Protein AF-A0A8F0MQ43-F1 (afdb_monomer_lite)

Foldseek 3Di:
DDFLDFDWDALDPVSPDTDRQLNSGKDAWFDKDKDWDAFCWDQDPVGTADRDTDIDIDRDPVPGTPHTDRHPDWDKDFSADDDPVDTHIDTDDDDPDDDDDDDDDPDDDDDDPDDDDDDDDPPDDDDDDDDDDGHDPDDPDQDQDPVGTDDDD

Organism: Vibrio vulnificus (NCBI:txid672)

Sequence (153 aa):
TSSKIKCVLHTSGDFNATRDWCNAGASIDVRVNVAQMRSVQSATSDGFTPDAKIVRFTVDADKPGTGIHLVNELQQDHSWFQSWANRRTYIGPFASSYDLWVKPVSGYTPKKARDLPQNENKNYQHRDTYGYSIGINGKVGAEVNKDGPKVGG

Structure (mmCIF, N/CA/C/O backbone):
data_AF-A0A8F0MQ43-F1
#
_entry.id   AF-A0A8F0MQ43-F1
#
loop_
_atom_site.group_PDB
_atom_site.id
_atom_site.type_symbol
_atom_site.label_atom_id
_atom_site.label_alt_id
_atom_site.label_comp_id
_atom_site.label_asym_id
_atom_site.label_entity_id
_atom_site.label_seq_id
_atom_site.pdbx_PDB_ins_code
_atom_site.Cartn_x
_atom_site.Cartn_y
_atom_site.Cartn_z
_atom_site.occupancy
_atom_site.B_iso_or_equiv
_atom_site.auth_seq_id
_atom_site.auth_comp_id
_atom_site.auth_asym_id
_atom_site.auth_atom_id
_atom_site.pdbx_PDB_model_num
ATOM 1 N N . THR A 1 1 ? 2.798 -12.595 1.642 1.00 81.25 1 THR A N 1
ATOM 2 C CA . THR A 1 1 ? 3.857 -12.249 0.677 1.00 81.25 1 THR A CA 1
ATOM 3 C C . THR A 1 1 ? 3.525 -12.844 -0.673 1.00 81.25 1 THR A C 1
ATOM 5 O O . THR A 1 1 ? 3.149 -14.010 -0.721 1.00 81.25 1 THR A O 1
ATOM 8 N N . SER A 1 2 ? 3.636 -12.062 -1.744 1.00 88.44 2 SER A N 1
ATOM 9 C CA . SER A 1 2 ? 3.552 -12.538 -3.129 1.00 88.44 2 SER A CA 1
ATOM 10 C C . SER A 1 2 ? 4.885 -12.273 -3.820 1.00 88.44 2 SER A C 1
ATOM 12 O O . SER A 1 2 ? 5.461 -11.198 -3.656 1.00 88.44 2 SER A O 1
ATOM 14 N N . SER A 1 3 ? 5.391 -13.240 -4.576 1.00 91.94 3 SER A N 1
ATOM 15 C CA . SER A 1 3 ? 6.673 -13.156 -5.279 1.00 91.94 3 SER A CA 1
ATOM 16 C C . SER A 1 3 ? 6.537 -13.684 -6.703 1.00 91.94 3 SER A C 1
ATOM 18 O O . SER A 1 3 ? 5.505 -14.252 -7.064 1.00 91.94 3 SER A O 1
ATOM 20 N N . LYS A 1 4 ? 7.574 -13.477 -7.520 1.00 92.38 4 LYS A N 1
ATOM 21 C CA . LYS A 1 4 ? 7.575 -13.832 -8.948 1.00 92.38 4 LYS A CA 1
ATOM 22 C C . LYS A 1 4 ? 6.488 -13.115 -9.750 1.00 92.38 4 LYS A C 1
ATOM 24 O O . LYS A 1 4 ? 5.963 -13.651 -10.727 1.00 92.38 4 LYS A O 1
ATOM 29 N N . ILE A 1 5 ? 6.149 -11.901 -9.322 1.00 92.94 5 ILE A N 1
ATOM 30 C CA . ILE A 1 5 ? 5.200 -11.044 -10.026 1.00 92.94 5 ILE A CA 1
ATOM 31 C C . ILE A 1 5 ? 5.855 -10.603 -11.338 1.00 92.94 5 ILE A C 1
ATOM 33 O O . ILE A 1 5 ? 7.042 -10.275 -11.380 1.00 92.94 5 ILE A O 1
ATOM 37 N N . LYS A 1 6 ? 5.071 -10.627 -12.416 1.00 93.75 6 LYS A N 1
ATOM 38 C CA . LYS A 1 6 ? 5.499 -10.218 -13.753 1.00 93.75 6 LYS A CA 1
ATOM 39 C C . LYS A 1 6 ? 4.972 -8.823 -14.065 1.00 93.75 6 LYS A C 1
ATOM 41 O O . LYS A 1 6 ? 3.821 -8.519 -13.759 1.00 93.75 6 LYS A O 1
ATOM 46 N N . CYS A 1 7 ? 5.781 -8.017 -14.735 1.00 90.69 7 CYS A N 1
ATOM 47 C CA . CYS A 1 7 ? 5.431 -6.682 -15.209 1.00 90.69 7 CYS A CA 1
ATOM 48 C C . CYS A 1 7 ? 5.293 -6.721 -16.729 1.00 90.69 7 CYS A C 1
ATOM 50 O O . CYS A 1 7 ? 6.180 -6.281 -17.461 1.00 90.69 7 CYS A O 1
ATOM 52 N N . VAL A 1 8 ? 4.207 -7.331 -17.205 1.00 92.50 8 VAL A N 1
ATOM 53 C CA . VAL A 1 8 ? 3.974 -7.517 -18.641 1.00 92.50 8 VAL A CA 1
ATOM 54 C C . VAL A 1 8 ? 3.531 -6.193 -19.251 1.00 92.50 8 VAL A C 1
ATOM 56 O O . VAL A 1 8 ? 2.401 -5.759 -19.050 1.00 92.50 8 VAL A O 1
ATOM 59 N N . LEU A 1 9 ? 4.437 -5.553 -19.986 1.00 89.25 9 LEU A N 1
ATOM 60 C CA . LEU A 1 9 ? 4.190 -4.298 -20.695 1.00 89.25 9 LEU A CA 1
ATOM 61 C C . LEU A 1 9 ? 4.748 -4.393 -22.115 1.00 89.25 9 LEU A C 1
ATOM 63 O O . LEU A 1 9 ? 5.588 -5.246 -22.426 1.00 89.25 9 LEU A O 1
ATOM 67 N N . HIS A 1 10 ? 4.297 -3.497 -22.985 1.00 90.19 10 HIS A N 1
ATOM 68 C CA . HIS A 1 10 ? 4.781 -3.437 -24.358 1.00 90.19 10 HIS A CA 1
ATOM 69 C C . HIS A 1 10 ? 6.259 -3.038 -24.429 1.00 90.19 10 HIS A C 1
ATOM 71 O O . HIS A 1 10 ? 6.769 -2.296 -23.593 1.00 90.19 10 HIS A O 1
ATOM 77 N N . THR A 1 11 ? 6.952 -3.579 -25.428 1.00 86.62 11 THR A N 1
ATOM 78 C CA . THR A 1 11 ? 8.391 -3.382 -25.670 1.00 86.62 11 THR A CA 1
ATOM 79 C C . THR A 1 11 ? 8.705 -2.059 -26.369 1.00 86.62 11 THR A C 1
ATOM 81 O O . THR A 1 11 ? 9.811 -1.537 -26.248 1.00 86.62 11 THR A O 1
ATOM 84 N N . SER A 1 12 ? 7.725 -1.498 -27.080 1.00 84.56 12 SER A N 1
ATOM 85 C CA . SER A 1 12 ? 7.817 -0.217 -27.774 1.00 84.56 12 SER A CA 1
ATOM 86 C C . SER A 1 12 ? 6.456 0.484 -27.810 1.00 84.56 12 SER A C 1
ATOM 88 O O . SER A 1 12 ? 5.420 -0.126 -27.537 1.00 84.56 12 SER A O 1
ATOM 90 N N . GLY A 1 13 ? 6.459 1.763 -28.200 1.00 80.25 13 GLY A N 1
ATOM 91 C CA . GLY A 1 13 ? 5.234 2.535 -28.444 1.00 80.25 13 GLY A CA 1
ATOM 92 C C . GLY A 1 13 ? 4.434 2.087 -29.673 1.00 80.25 13 GLY A C 1
ATOM 93 O O . GLY A 1 13 ? 3.332 2.578 -29.874 1.00 80.25 13 GLY A O 1
ATOM 94 N N . ASP A 1 14 ? 4.957 1.157 -30.477 1.00 84.50 14 ASP A N 1
ATOM 95 C CA . ASP A 1 14 ? 4.217 0.544 -31.588 1.00 84.50 14 ASP A CA 1
ATOM 96 C C . ASP A 1 14 ? 3.384 -0.662 -31.119 1.00 84.50 14 ASP A C 1
ATOM 98 O O . ASP A 1 14 ? 2.662 -1.262 -31.903 1.00 84.50 14 ASP A O 1
ATOM 102 N N . PHE A 1 15 ? 3.496 -1.039 -29.838 1.00 85.00 15 PHE A N 1
ATOM 103 C CA . PHE A 1 15 ? 2.707 -2.084 -29.177 1.00 85.00 15 PHE A CA 1
ATOM 104 C C . PHE A 1 15 ? 2.814 -3.503 -29.782 1.00 85.00 15 PHE A C 1
ATOM 106 O O . PHE A 1 15 ? 2.113 -4.407 -29.333 1.00 85.00 15 PHE A O 1
ATOM 113 N N . ASN A 1 16 ? 3.751 -3.745 -30.704 1.00 87.31 16 ASN A N 1
ATOM 114 C CA . ASN A 1 16 ? 3.885 -4.999 -31.466 1.00 87.31 16 ASN A CA 1
ATOM 115 C C . ASN A 1 16 ? 4.268 -6.242 -30.642 1.00 87.31 16 ASN A C 1
ATOM 117 O O . ASN A 1 16 ? 4.009 -7.366 -31.065 1.00 87.31 16 ASN A O 1
ATOM 121 N N . ALA A 1 17 ? 4.914 -6.065 -29.489 1.00 89.75 17 ALA A N 1
ATOM 122 C CA . ALA A 1 17 ? 5.322 -7.166 -28.620 1.00 89.75 17 ALA A CA 1
ATOM 123 C C . ALA A 1 17 ? 5.315 -6.740 -27.152 1.00 89.75 17 ALA A C 1
ATOM 125 O O . ALA A 1 17 ? 5.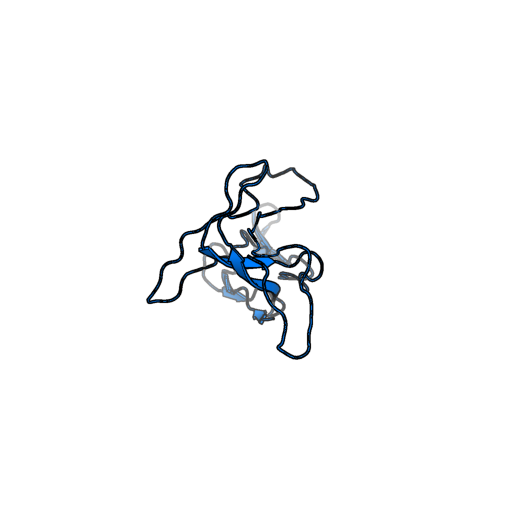553 -5.571 -26.838 1.00 89.75 17 ALA A O 1
ATOM 126 N N . THR A 1 18 ? 5.104 -7.698 -26.253 1.00 92.25 18 THR A N 1
ATOM 127 C CA . THR A 1 18 ? 5.170 -7.514 -24.796 1.00 92.25 18 THR A CA 1
ATOM 128 C C . THR A 1 18 ? 6.325 -8.304 -24.202 1.00 92.25 18 THR A C 1
ATOM 130 O O . THR A 1 18 ? 6.628 -9.398 -24.678 1.00 92.25 18 THR A O 1
ATOM 133 N N . ARG A 1 19 ? 6.914 -7.806 -23.114 1.00 91.12 19 ARG A N 1
ATOM 134 C CA . ARG A 1 19 ? 7.837 -8.586 -22.281 1.00 91.12 19 ARG A CA 1
ATOM 135 C C . ARG A 1 19 ? 7.522 -8.402 -20.808 1.00 91.12 19 ARG A C 1
ATOM 137 O O . ARG A 1 19 ? 6.881 -7.427 -20.424 1.00 91.12 19 ARG A O 1
ATOM 144 N N . ASP A 1 20 ? 7.996 -9.332 -19.989 1.00 93.00 20 ASP A N 1
ATOM 145 C CA . ASP A 1 20 ? 8.044 -9.131 -18.546 1.00 93.00 20 ASP A CA 1
ATOM 146 C C . ASP A 1 20 ? 9.243 -8.250 -18.196 1.00 93.00 20 ASP A C 1
ATOM 148 O O . ASP A 1 20 ? 10.387 -8.694 -18.213 1.00 93.00 20 ASP A O 1
ATOM 152 N N . TRP A 1 21 ? 8.976 -6.991 -17.879 1.00 91.56 21 TRP A N 1
ATOM 153 C CA . TRP A 1 21 ? 10.009 -6.021 -17.538 1.00 91.56 21 TRP A CA 1
ATOM 154 C C . TRP A 1 21 ? 10.631 -6.253 -16.164 1.00 91.56 21 TRP A C 1
ATOM 156 O O . TRP A 1 21 ? 11.734 -5.776 -15.908 1.00 91.56 21 TRP A O 1
ATOM 166 N N . CYS A 1 22 ? 9.956 -7.003 -15.293 1.00 92.44 22 CYS A N 1
ATOM 167 C CA . CYS A 1 22 ? 10.450 -7.319 -13.960 1.00 92.44 22 CYS A CA 1
ATOM 168 C C . CYS A 1 22 ? 11.227 -8.639 -13.916 1.00 92.44 22 CYS A C 1
ATOM 170 O O . CYS A 1 22 ? 11.765 -8.965 -12.864 1.00 92.44 22 CYS A O 1
ATOM 172 N N . ASN A 1 23 ? 11.309 -9.398 -15.019 1.00 91.44 23 ASN A N 1
ATOM 173 C CA . ASN A 1 23 ? 11.984 -10.704 -15.089 1.00 91.44 23 ASN A CA 1
ATOM 174 C C . ASN A 1 23 ? 11.555 -11.674 -13.968 1.00 91.44 23 ASN A C 1
ATOM 176 O O . ASN A 1 23 ? 12.385 -12.369 -13.384 1.00 91.44 23 ASN A O 1
ATOM 180 N N . ALA A 1 24 ? 10.266 -11.682 -13.615 1.00 88.25 24 ALA A N 1
ATOM 181 C CA . ALA A 1 24 ? 9.720 -12.381 -12.450 1.00 88.25 24 ALA A CA 1
ATOM 182 C C . ALA A 1 24 ? 10.459 -12.079 -11.123 1.00 88.25 24 ALA A C 1
ATOM 184 O O . ALA A 1 24 ? 10.487 -12.908 -10.213 1.00 88.25 24 ALA A O 1
ATOM 185 N N . GLY A 1 25 ? 11.066 -10.900 -11.007 1.00 89.31 25 GLY A N 1
ATOM 186 C CA . GLY A 1 25 ? 11.775 -10.410 -9.824 1.00 89.31 25 GLY A CA 1
ATOM 187 C C . GLY A 1 25 ? 10.930 -9.511 -8.922 1.00 89.31 25 GLY A C 1
ATOM 188 O O . GLY A 1 25 ? 11.371 -9.160 -7.827 1.00 89.31 25 GLY A O 1
ATOM 189 N N . ALA A 1 26 ? 9.711 -9.154 -9.342 1.00 92.94 26 ALA A N 1
ATOM 190 C CA . ALA A 1 26 ? 8.852 -8.306 -8.533 1.00 92.94 26 ALA A CA 1
ATOM 191 C C . ALA A 1 26 ? 8.219 -9.084 -7.367 1.00 92.94 26 ALA A C 1
ATOM 193 O O . ALA A 1 26 ? 7.839 -10.260 -7.481 1.00 92.94 26 ALA A O 1
ATOM 194 N N . SER A 1 27 ? 8.083 -8.402 -6.233 1.00 94.06 27 SER A N 1
ATOM 195 C CA . SER A 1 27 ? 7.519 -8.949 -5.003 1.00 94.06 27 SER A CA 1
ATOM 196 C C . SER A 1 27 ? 6.761 -7.898 -4.206 1.00 94.06 27 SER A C 1
ATOM 198 O O . SER A 1 27 ? 7.126 -6.723 -4.193 1.00 94.06 27 SER A O 1
ATOM 200 N N . ILE A 1 28 ? 5.734 -8.351 -3.493 1.00 92.38 28 ILE A N 1
ATOM 201 C CA . ILE A 1 28 ? 4.944 -7.544 -2.567 1.00 92.38 28 ILE A CA 1
ATOM 202 C C . ILE A 1 28 ? 4.913 -8.262 -1.219 1.00 92.38 28 ILE A C 1
ATOM 204 O O . ILE A 1 28 ? 4.358 -9.361 -1.088 1.00 92.38 28 ILE A O 1
ATOM 208 N N . ASP A 1 29 ? 5.476 -7.616 -0.205 1.00 91.06 29 ASP A N 1
ATOM 209 C CA . ASP A 1 29 ? 5.359 -8.010 1.191 1.00 91.06 29 ASP A CA 1
ATOM 210 C C . ASP A 1 29 ? 4.925 -6.818 2.042 1.00 91.06 29 ASP A C 1
ATOM 212 O O . ASP A 1 29 ? 5.730 -5.969 2.418 1.00 91.06 29 ASP A O 1
ATOM 216 N N . VAL A 1 30 ? 3.630 -6.761 2.338 1.00 89.06 30 VAL A N 1
ATOM 217 C CA . VAL A 1 30 ? 3.039 -5.733 3.194 1.00 89.06 30 VAL A CA 1
ATOM 218 C C . VAL A 1 30 ? 2.361 -6.428 4.358 1.00 89.06 30 VAL A C 1
ATOM 220 O O . VAL A 1 30 ? 1.551 -7.341 4.161 1.00 89.06 30 VAL A O 1
ATOM 223 N N . ARG A 1 31 ? 2.685 -5.997 5.575 1.00 89.25 31 ARG A N 1
ATOM 224 C CA . ARG A 1 31 ? 2.069 -6.513 6.796 1.00 89.25 31 ARG A CA 1
ATOM 225 C C . ARG A 1 31 ? 1.009 -5.547 7.298 1.00 89.25 31 ARG A C 1
ATOM 227 O O . ARG A 1 31 ? 1.282 -4.383 7.580 1.00 89.25 31 ARG A O 1
ATOM 234 N N . VAL A 1 32 ? -0.210 -6.062 7.421 1.00 89.12 32 VAL A N 1
ATOM 235 C CA . VAL A 1 32 ? -1.357 -5.323 7.947 1.00 89.12 32 VAL A CA 1
ATOM 236 C C . VAL A 1 32 ? -1.734 -5.916 9.294 1.00 89.12 32 VAL A C 1
ATOM 238 O O . VAL A 1 32 ? -2.029 -7.106 9.398 1.00 89.12 32 VAL A O 1
ATOM 241 N N . ASN A 1 33 ? -1.738 -5.079 10.324 1.00 90.25 33 ASN A N 1
ATOM 242 C CA . ASN A 1 33 ? -2.302 -5.412 11.620 1.00 90.25 33 ASN A CA 1
ATOM 243 C C . ASN A 1 33 ? -3.811 -5.127 11.600 1.00 90.25 33 ASN A C 1
ATOM 245 O O . ASN A 1 33 ? -4.254 -4.085 11.105 1.00 90.25 33 ASN A O 1
ATOM 249 N N . VAL A 1 34 ? -4.586 -6.077 12.124 1.00 90.94 34 VAL A N 1
ATOM 250 C CA . VAL A 1 34 ? -6.038 -5.985 12.263 1.00 90.94 34 VAL A CA 1
ATOM 251 C C . VAL A 1 34 ? -6.390 -6.049 13.743 1.00 90.94 34 VAL A C 1
ATOM 253 O O . VAL A 1 34 ? -6.206 -7.083 14.384 1.00 90.94 34 VAL A O 1
ATOM 256 N N . ALA A 1 35 ? -6.956 -4.966 14.270 1.00 91.25 35 ALA A N 1
ATOM 257 C CA . ALA A 1 35 ? -7.450 -4.901 15.640 1.00 91.25 35 ALA A CA 1
ATOM 258 C C . ALA A 1 35 ? -8.978 -4.782 15.655 1.00 91.25 35 ALA A C 1
ATOM 260 O O . ALA A 1 35 ? -9.547 -3.892 15.021 1.00 91.25 35 ALA A O 1
ATOM 261 N N . GLN A 1 36 ? -9.643 -5.665 16.401 1.00 91.88 36 GLN A N 1
ATOM 262 C CA . GLN A 1 36 ? -11.088 -5.622 16.642 1.00 91.88 36 GLN A CA 1
ATOM 263 C C . GLN A 1 36 ? -11.344 -5.150 18.069 1.00 91.88 36 GLN A C 1
ATOM 265 O O . GLN A 1 36 ? -10.771 -5.686 19.015 1.00 91.88 36 GLN A O 1
ATOM 270 N N . MET A 1 37 ? -12.172 -4.121 18.227 1.00 90.50 37 MET A N 1
ATOM 271 C CA . MET A 1 37 ? -12.342 -3.405 19.490 1.00 90.50 37 MET A CA 1
ATOM 272 C C . MET A 1 37 ? -13.812 -3.039 19.711 1.00 90.50 37 MET A C 1
ATOM 274 O O . MET A 1 37 ? -14.577 -2.845 18.764 1.00 90.50 37 MET A O 1
ATOM 278 N N . ARG A 1 38 ? -14.214 -2.904 20.975 1.00 90.69 38 ARG A N 1
ATOM 279 C CA . ARG A 1 38 ? -15.504 -2.331 21.374 1.00 90.69 38 ARG A CA 1
ATOM 280 C C . ARG A 1 38 ? -15.228 -1.004 22.070 1.00 90.69 38 ARG A C 1
ATOM 282 O O . ARG A 1 38 ? -14.537 -0.993 23.079 1.00 90.69 38 ARG A O 1
ATOM 289 N N . SER A 1 39 ? -15.767 0.083 21.531 1.00 89.25 39 SER A N 1
ATOM 290 C CA . SER A 1 39 ? -15.779 1.393 22.183 1.00 89.25 39 SER A CA 1
ATOM 291 C C . SER A 1 39 ? -17.116 1.572 22.880 1.00 89.25 39 SER A C 1
ATOM 293 O O . SER A 1 39 ? -18.136 1.356 22.234 1.00 89.25 39 SER A O 1
ATOM 295 N N . VAL A 1 40 ? -17.126 1.934 24.158 1.00 90.25 40 VAL A N 1
ATOM 296 C CA . VAL A 1 40 ? -18.336 2.384 24.867 1.00 90.25 40 VAL A CA 1
ATOM 297 C C . VAL A 1 40 ? -18.386 3.905 24.892 1.00 90.25 40 VAL A C 1
ATOM 299 O O . VAL A 1 40 ? -17.343 4.546 24.807 1.00 90.25 40 VAL A O 1
ATOM 302 N N . GLN A 1 41 ? -19.573 4.497 25.018 1.00 88.50 41 GLN A N 1
ATOM 303 C CA . GLN A 1 41 ? -19.671 5.949 25.143 1.00 88.50 41 GLN A CA 1
ATOM 304 C C . GLN A 1 41 ? -19.103 6.427 26.483 1.00 88.50 41 GLN A C 1
ATOM 306 O O . GLN A 1 41 ? -19.520 5.981 27.548 1.00 88.50 41 GLN A O 1
ATOM 311 N N . SER A 1 42 ? -18.151 7.350 26.417 1.00 84.00 42 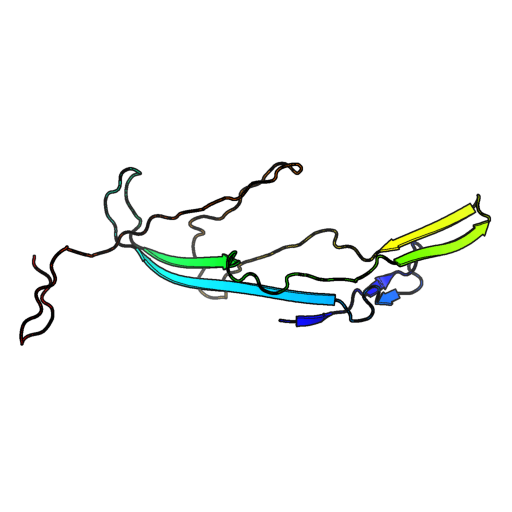SER A N 1
ATOM 312 C CA . SER A 1 42 ? -17.522 7.993 27.570 1.00 84.00 42 SER A CA 1
ATOM 313 C C . SER A 1 42 ? -17.043 9.396 27.200 1.00 84.00 42 SER A C 1
ATOM 315 O O . SER A 1 42 ? -16.649 9.626 26.051 1.00 84.00 42 SER A O 1
ATOM 317 N N . ALA A 1 43 ? -17.090 10.320 28.159 1.00 84.56 43 ALA A N 1
ATOM 318 C CA . ALA A 1 43 ? -16.622 11.693 27.997 1.00 84.56 43 ALA A CA 1
ATOM 319 C C . ALA A 1 43 ? -15.085 11.761 28.015 1.00 84.56 43 ALA A C 1
ATOM 321 O O . ALA A 1 43 ? -14.431 11.149 28.859 1.00 84.56 43 ALA A O 1
ATOM 322 N N . THR A 1 44 ? -14.513 12.529 27.095 1.00 80.12 44 THR A N 1
ATOM 323 C CA . THR A 1 44 ? -13.084 12.842 26.978 1.00 80.12 44 THR A CA 1
ATOM 324 C C . THR A 1 44 ? -12.903 14.356 26.818 1.00 80.12 44 THR A C 1
ATOM 326 O O . THR A 1 44 ? -13.878 15.090 26.654 1.00 80.12 44 THR A O 1
ATOM 329 N N . SER A 1 45 ? -11.656 14.843 26.833 1.00 78.69 45 SER A N 1
ATOM 330 C CA . SER A 1 45 ? -11.340 16.253 26.534 1.00 78.69 45 SER A CA 1
ATOM 331 C C . SER A 1 45 ? -11.834 16.709 25.158 1.00 78.69 45 SER A C 1
ATOM 333 O O . SER A 1 45 ? -12.090 17.891 24.957 1.00 78.69 45 SER A O 1
ATOM 335 N N . ASP A 1 46 ? -11.998 15.761 24.234 1.00 77.25 46 ASP A N 1
ATOM 336 C CA . ASP A 1 46 ? -12.290 16.013 22.823 1.00 77.25 46 ASP A CA 1
ATOM 337 C C . ASP A 1 46 ? -13.752 15.679 22.463 1.00 77.25 46 ASP A C 1
ATOM 339 O O . ASP A 1 46 ? -14.108 15.612 21.285 1.00 77.25 46 ASP A O 1
ATOM 343 N N . GLY A 1 47 ? -14.607 15.433 23.465 1.00 84.75 47 GLY A N 1
ATOM 344 C CA . GLY A 1 47 ? -16.029 15.131 23.295 1.00 84.75 47 GLY A CA 1
ATOM 345 C C . GLY A 1 47 ? -16.426 13.768 23.860 1.00 84.75 47 GLY A C 1
ATOM 346 O O . GLY A 1 47 ? -16.017 13.393 24.951 1.00 84.75 47 GLY A O 1
ATOM 347 N N . PHE A 1 48 ? -17.266 13.025 23.138 1.00 86.69 48 PHE A N 1
ATOM 348 C CA . PHE A 1 48 ? -17.705 11.690 23.550 1.00 86.69 48 PHE A CA 1
ATOM 349 C C . PHE A 1 48 ? -17.157 10.627 22.606 1.00 86.69 48 PHE A C 1
ATOM 351 O O . PHE A 1 48 ? -17.248 10.746 21.383 1.00 86.69 48 PHE A O 1
ATOM 358 N N . THR A 1 49 ? -16.631 9.549 23.178 1.00 87.62 49 THR A N 1
ATOM 359 C CA . THR A 1 49 ? -16.285 8.344 22.417 1.00 87.62 49 THR A CA 1
ATOM 360 C C . THR A 1 49 ? -17.556 7.671 21.883 1.00 87.62 49 THR A C 1
ATOM 362 O O . THR A 1 49 ? -18.604 7.731 22.529 1.00 87.62 49 THR A O 1
ATOM 365 N N . PRO A 1 50 ? -17.516 7.056 20.690 1.00 88.56 50 PRO A N 1
ATOM 366 C CA . PRO A 1 50 ? -18.698 6.428 20.116 1.00 88.56 50 PRO A CA 1
ATOM 367 C C . PRO A 1 50 ? -19.003 5.102 20.814 1.00 88.56 50 PRO A C 1
ATOM 369 O O . PRO A 1 50 ? -18.093 4.319 21.093 1.00 88.56 50 PRO A O 1
ATOM 372 N N . ASP A 1 51 ? -20.287 4.800 21.006 1.00 90.88 51 ASP A N 1
ATOM 373 C CA . ASP A 1 51 ? -20.718 3.448 21.353 1.00 90.88 51 ASP A CA 1
ATOM 374 C C . ASP A 1 51 ? -20.775 2.581 20.083 1.00 90.88 51 ASP A C 1
ATOM 376 O O . ASP A 1 51 ? -21.798 2.504 19.407 1.00 90.88 51 ASP A O 1
ATOM 380 N N . ALA A 1 52 ? -19.651 1.964 19.703 1.00 91.75 52 ALA A N 1
ATOM 381 C CA . ALA A 1 52 ? -19.567 1.143 18.492 1.00 91.75 52 ALA A CA 1
ATOM 382 C C . ALA A 1 52 ? -18.599 -0.047 18.603 1.00 91.75 52 ALA A C 1
ATOM 384 O O . ALA A 1 52 ? -17.671 -0.065 19.415 1.00 91.75 52 ALA A O 1
ATOM 385 N N . LYS A 1 53 ? -18.786 -1.043 17.728 1.00 92.50 53 LYS A N 1
ATOM 386 C CA . LYS A 1 53 ? -17.747 -2.030 17.390 1.00 92.50 53 LYS A CA 1
ATOM 387 C C . LYS A 1 53 ? -16.849 -1.431 16.308 1.00 92.50 53 LYS A C 1
ATOM 389 O O . LYS A 1 53 ? -17.353 -0.919 15.311 1.00 92.50 53 LYS A O 1
ATOM 394 N N . ILE A 1 54 ? -15.539 -1.498 16.504 1.00 91.50 54 ILE A N 1
ATOM 395 C CA . ILE A 1 54 ? -14.533 -0.865 15.651 1.00 91.50 54 ILE A CA 1
ATOM 396 C C . ILE A 1 54 ? -13.573 -1.935 15.148 1.00 91.50 54 ILE A C 1
ATOM 398 O O . ILE A 1 54 ? -13.102 -2.772 15.915 1.00 91.50 54 ILE A O 1
ATOM 402 N N . VAL A 1 55 ? -13.252 -1.872 13.859 1.00 91.75 55 VAL A N 1
ATOM 403 C CA . VAL A 1 55 ? -12.152 -2.631 13.267 1.00 91.75 55 VAL A CA 1
ATOM 404 C C . VAL A 1 55 ? -11.144 -1.629 12.733 1.00 91.75 55 VAL A C 1
ATOM 406 O O . VAL A 1 55 ? -11.504 -0.727 11.976 1.00 91.75 55 VAL A O 1
ATOM 409 N N . ARG A 1 56 ? -9.889 -1.768 13.151 1.00 91.50 56 ARG A N 1
ATOM 410 C CA . ARG A 1 56 ? -8.779 -0.921 12.723 1.00 91.50 56 ARG A CA 1
ATOM 411 C C . ARG A 1 56 ? -7.814 -1.754 11.894 1.00 91.50 56 ARG A C 1
ATOM 413 O O . ARG A 1 56 ? -7.341 -2.788 12.356 1.00 91.50 56 ARG A O 1
ATOM 420 N N . PHE A 1 57 ? -7.514 -1.260 10.700 1.00 91.44 57 PHE A N 1
ATOM 421 C CA . PHE A 1 57 ? -6.469 -1.782 9.828 1.00 91.44 57 PHE A CA 1
ATOM 422 C C . PHE A 1 57 ? -5.303 -0.798 9.842 1.00 91.44 57 PHE A C 1
ATOM 424 O O . PHE A 1 57 ? -5.513 0.402 9.664 1.00 91.44 57 PHE A O 1
ATOM 431 N N . THR A 1 58 ? -4.089 -1.287 10.059 1.00 90.50 58 THR A N 1
ATOM 432 C CA . THR A 1 58 ? -2.873 -0.465 10.014 1.00 90.50 58 THR A CA 1
ATOM 433 C C . THR A 1 58 ? -1.771 -1.209 9.290 1.00 90.50 58 THR A C 1
ATOM 435 O O . THR A 1 58 ? -1.520 -2.372 9.599 1.00 90.50 58 THR A O 1
ATOM 438 N N . VAL A 1 59 ? -1.078 -0.533 8.375 1.00 88.31 59 VAL A N 1
ATOM 439 C CA . VAL A 1 59 ? 0.231 -1.000 7.909 1.00 88.31 59 VAL A CA 1
ATOM 440 C C . VAL A 1 59 ? 1.208 -0.760 9.055 1.00 88.31 59 VAL A C 1
ATOM 442 O O . VAL A 1 59 ? 1.353 0.370 9.517 1.00 88.31 59 VAL A O 1
ATOM 445 N N . ASP A 1 60 ? 1.768 -1.838 9.594 1.00 76.31 60 ASP A N 1
ATOM 446 C CA . ASP A 1 60 ? 2.583 -1.790 10.809 1.00 76.31 60 ASP A CA 1
ATOM 447 C C . ASP A 1 60 ? 3.921 -1.096 10.510 1.00 76.31 60 ASP A C 1
ATOM 449 O O . ASP A 1 60 ? 4.720 -1.617 9.742 1.00 76.31 60 ASP A O 1
ATOM 453 N N . ALA A 1 61 ? 4.173 0.081 11.087 1.00 72.12 61 ALA A N 1
ATOM 454 C CA . ALA A 1 61 ? 5.430 0.800 10.873 1.00 72.12 61 ALA A CA 1
ATOM 455 C C . ALA A 1 61 ? 6.625 0.135 11.579 1.00 72.12 61 ALA A C 1
ATOM 457 O O . ALA A 1 61 ? 7.758 0.275 11.121 1.00 72.12 61 ALA A O 1
ATOM 458 N N . ASP A 1 62 ? 6.380 -0.609 12.660 1.00 77.81 62 ASP A N 1
ATOM 459 C CA . ASP A 1 62 ? 7.421 -1.298 13.427 1.00 77.81 62 ASP A CA 1
ATOM 460 C C . ASP A 1 62 ? 7.735 -2.677 12.824 1.00 77.81 62 ASP A C 1
ATOM 462 O O . ASP A 1 62 ? 8.825 -3.224 13.011 1.00 77.81 62 ASP A O 1
ATOM 466 N N . LYS A 1 63 ? 6.786 -3.253 12.074 1.00 77.25 63 LYS A N 1
ATOM 467 C CA . LYS A 1 63 ? 6.944 -4.518 11.339 1.00 77.25 63 LYS A CA 1
ATOM 468 C C . LYS A 1 63 ? 6.328 -4.443 9.931 1.00 77.25 63 LYS A C 1
ATOM 470 O O . LYS A 1 63 ? 5.425 -5.228 9.645 1.00 77.25 63 LYS A O 1
ATOM 475 N N . PRO A 1 64 ? 6.828 -3.590 9.019 1.00 68.12 64 PRO A N 1
ATOM 476 C CA . PRO A 1 64 ? 6.158 -3.292 7.743 1.00 68.12 64 PRO A CA 1
ATOM 477 C C . PRO A 1 64 ? 6.174 -4.433 6.714 1.00 68.12 64 PRO A C 1
ATOM 479 O O . PRO A 1 64 ? 5.333 -4.465 5.814 1.00 68.12 64 PRO A O 1
ATOM 482 N N . GLY A 1 65 ? 7.074 -5.408 6.873 1.00 75.81 65 GLY A N 1
ATOM 483 C CA . GLY A 1 65 ? 7.414 -6.375 5.821 1.00 75.81 65 GLY A CA 1
ATOM 484 C C . GLY A 1 65 ? 8.585 -5.872 4.973 1.00 75.81 65 GLY A C 1
ATOM 485 O O . GLY A 1 65 ? 9.185 -4.848 5.298 1.00 75.81 65 GLY A O 1
ATOM 486 N N . THR A 1 66 ? 8.941 -6.593 3.908 1.00 85.38 66 THR A N 1
ATOM 487 C CA . THR A 1 66 ? 10.036 -6.178 3.002 1.00 85.38 66 THR A CA 1
ATOM 488 C C . THR A 1 66 ? 9.621 -5.107 1.986 1.00 85.38 66 THR A C 1
ATOM 490 O O . THR A 1 66 ? 10.474 -4.592 1.269 1.00 85.38 66 THR A O 1
ATOM 493 N N . GLY A 1 67 ? 8.333 -4.761 1.911 1.00 89.31 67 GLY A N 1
ATOM 494 C CA . GLY A 1 67 ? 7.805 -3.722 1.031 1.00 89.31 67 GLY A CA 1
ATOM 495 C C . GLY A 1 67 ? 7.465 -4.211 -0.377 1.00 89.31 67 GLY A C 1
ATOM 496 O O . GLY A 1 67 ? 7.246 -5.401 -0.621 1.00 89.31 67 GLY A O 1
ATOM 497 N N . ILE A 1 68 ? 7.377 -3.260 -1.309 1.00 91.81 68 ILE A N 1
ATOM 498 C CA . ILE A 1 68 ? 7.109 -3.518 -2.725 1.00 91.81 68 ILE A CA 1
ATOM 499 C C . ILE A 1 68 ? 8.408 -3.320 -3.500 1.00 91.81 68 ILE A C 1
ATOM 501 O O . ILE A 1 68 ? 9.022 -2.259 -3.432 1.00 91.81 68 ILE A O 1
ATOM 505 N N . HIS A 1 69 ? 8.812 -4.345 -4.239 1.00 92.88 69 HIS A N 1
ATOM 506 C CA . HIS A 1 69 ? 10.030 -4.355 -5.039 1.00 92.88 69 HIS A CA 1
ATOM 507 C C . HIS A 1 69 ? 9.691 -4.751 -6.477 1.00 92.88 69 HIS A C 1
ATOM 509 O O . HIS A 1 69 ? 8.929 -5.696 -6.687 1.00 92.88 69 HIS A O 1
ATOM 515 N N . LEU A 1 70 ? 10.258 -4.043 -7.457 1.00 92.19 70 LEU A N 1
ATOM 516 C CA . LEU A 1 70 ? 10.086 -4.348 -8.881 1.00 92.19 70 LEU A CA 1
ATOM 517 C C . LEU A 1 70 ? 11.354 -4.965 -9.476 1.00 92.19 70 LEU A C 1
ATOM 519 O O . LEU A 1 70 ? 11.322 -6.106 -9.930 1.00 92.19 70 LEU A O 1
ATOM 523 N N . VAL A 1 71 ? 12.456 -4.212 -9.462 1.00 92.19 71 VAL A N 1
ATOM 524 C CA . VAL A 1 71 ? 13.759 -4.584 -10.029 1.00 92.19 71 VAL A CA 1
ATOM 525 C C . VAL A 1 71 ? 14.889 -3.958 -9.212 1.00 92.19 71 VAL A C 1
ATOM 527 O O . VAL A 1 71 ? 14.715 -2.875 -8.657 1.00 92.19 71 VAL A O 1
ATOM 530 N N . ASN A 1 72 ? 16.054 -4.612 -9.193 1.00 90.94 72 ASN A N 1
ATOM 531 C CA . ASN A 1 72 ? 17.260 -4.072 -8.552 1.00 90.94 72 ASN A CA 1
ATOM 532 C C . ASN A 1 72 ? 17.846 -2.890 -9.338 1.00 90.94 72 ASN A C 1
ATOM 534 O O . ASN A 1 72 ? 18.381 -1.953 -8.755 1.00 90.94 72 ASN A O 1
ATOM 538 N N . GLU A 1 73 ? 17.737 -2.943 -10.666 1.00 90.25 73 GLU A N 1
ATOM 539 C CA . GLU A 1 73 ? 18.270 -1.941 -11.583 1.00 90.25 73 GLU A CA 1
ATOM 540 C C . GLU A 1 73 ? 17.221 -1.624 -12.648 1.00 90.25 73 GLU A C 1
ATOM 542 O O . GLU A 1 73 ? 16.595 -2.526 -13.218 1.00 90.25 73 GLU A O 1
ATOM 547 N N . LEU A 1 74 ? 17.023 -0.331 -12.914 1.00 89.56 74 LEU A N 1
ATOM 548 C CA . LEU A 1 74 ? 16.185 0.107 -14.021 1.00 89.56 74 LEU A CA 1
ATOM 549 C C . LEU A 1 74 ? 16.862 -0.268 -15.338 1.00 89.56 74 LEU A C 1
ATOM 551 O O . LEU A 1 74 ? 18.037 0.009 -15.558 1.00 89.56 74 LEU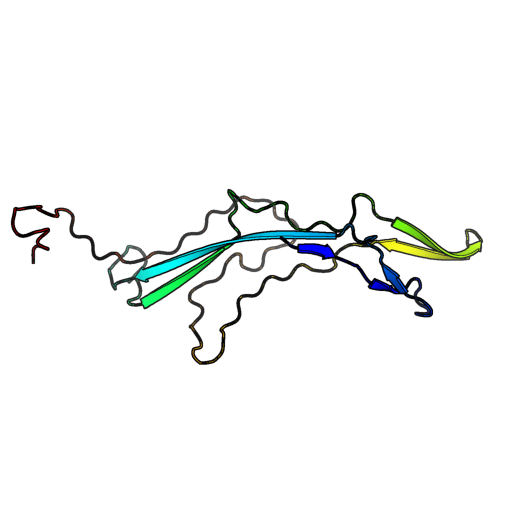 A O 1
ATOM 555 N N . GLN A 1 75 ? 16.095 -0.866 -16.235 1.00 87.94 75 GLN A N 1
ATOM 556 C CA . GLN A 1 75 ? 16.541 -1.206 -17.574 1.00 87.94 75 GLN A CA 1
ATOM 557 C C . GLN A 1 75 ? 16.338 0.009 -18.475 1.00 87.94 75 GLN A C 1
ATOM 559 O O . GLN A 1 75 ? 15.254 0.593 -18.520 1.00 87.94 75 GLN A O 1
ATOM 564 N N . GLN A 1 76 ? 17.371 0.367 -19.225 1.00 89.06 76 GLN A N 1
ATOM 565 C CA . GLN A 1 76 ? 17.351 1.477 -20.167 1.00 89.06 76 GLN A CA 1
ATOM 566 C C . GLN A 1 76 ? 18.000 1.031 -21.472 1.00 89.06 76 GLN A C 1
ATOM 568 O O . GLN A 1 76 ? 19.097 0.483 -21.449 1.00 89.06 76 GLN A O 1
ATOM 573 N N . ASP A 1 77 ? 17.325 1.259 -22.598 1.00 89.31 77 ASP A N 1
ATOM 574 C CA . ASP A 1 77 ? 17.862 0.952 -23.929 1.00 89.31 77 ASP A CA 1
ATOM 575 C C . ASP A 1 77 ? 17.055 1.668 -25.032 1.00 89.31 77 ASP A C 1
ATOM 577 O O . ASP A 1 77 ? 16.315 2.631 -24.778 1.00 89.31 77 ASP A O 1
ATOM 581 N N . HIS A 1 78 ? 17.186 1.199 -26.270 1.00 89.25 78 HIS A N 1
ATOM 582 C CA . HIS A 1 78 ? 16.473 1.650 -27.449 1.00 89.25 78 HIS A CA 1
ATOM 583 C C . HIS A 1 78 ? 15.468 0.596 -27.925 1.00 89.25 78 HIS A C 1
ATOM 585 O O . HIS A 1 78 ? 15.817 -0.549 -28.189 1.00 89.25 78 HIS A O 1
ATOM 591 N N . SER A 1 79 ? 14.204 0.993 -28.085 1.00 87.88 79 SER A N 1
ATOM 592 C CA . SER A 1 79 ? 13.195 0.163 -28.761 1.00 87.88 79 SER A CA 1
ATOM 593 C C . SER A 1 79 ? 13.320 0.232 -30.284 1.00 87.88 79 SER A C 1
ATOM 595 O O . SER A 1 79 ? 12.839 -0.651 -30.989 1.00 87.88 79 SER A O 1
ATOM 597 N N . TRP A 1 80 ? 13.976 1.278 -30.793 1.00 88.81 80 TRP A N 1
ATOM 598 C CA . TRP A 1 80 ? 14.341 1.438 -32.195 1.00 88.81 80 TRP A CA 1
ATOM 599 C C . TRP A 1 80 ? 15.538 2.386 -32.321 1.00 88.81 80 TRP A C 1
ATOM 601 O O . TRP A 1 80 ? 15.593 3.413 -31.635 1.00 88.81 80 TRP A O 1
ATOM 611 N N . PHE A 1 81 ? 16.480 2.065 -33.208 1.00 91.06 81 PHE A N 1
ATOM 612 C CA . PHE A 1 81 ? 17.713 2.828 -33.387 1.00 91.06 81 PHE A CA 1
ATOM 613 C C . PHE A 1 81 ? 18.096 2.917 -34.868 1.00 91.06 81 PHE A C 1
ATOM 615 O O . PHE A 1 81 ? 18.407 1.904 -35.488 1.00 91.06 81 PHE A O 1
ATOM 622 N N . GLN A 1 82 ? 18.109 4.131 -35.423 1.00 91.88 82 GLN A N 1
ATOM 623 C CA . GLN A 1 82 ? 18.701 4.409 -36.738 1.00 91.88 82 GLN A CA 1
ATOM 624 C C . GLN A 1 82 ? 20.015 5.177 -36.596 1.00 91.88 82 GLN A C 1
ATOM 626 O O . GLN A 1 82 ? 20.981 4.901 -37.302 1.00 91.88 82 GLN A O 1
ATOM 631 N N . SER A 1 83 ? 20.063 6.151 -35.688 1.00 92.88 83 SER A N 1
ATOM 632 C CA . SER A 1 83 ? 21.273 6.904 -35.362 1.00 92.88 83 SER A CA 1
ATOM 633 C C . SER A 1 83 ? 21.175 7.489 -33.956 1.00 92.88 83 SER A C 1
ATOM 635 O O . SER A 1 83 ? 20.108 7.507 -33.342 1.00 92.88 83 SER A O 1
ATOM 637 N N . TRP A 1 84 ? 22.270 8.059 -33.448 1.00 89.62 84 TRP A N 1
ATOM 638 C CA . TRP A 1 84 ? 22.217 8.817 -32.198 1.00 89.62 84 TRP A CA 1
ATOM 639 C C . TRP A 1 84 ? 21.240 10.004 -32.284 1.00 89.62 84 TRP A C 1
ATOM 641 O O . TRP A 1 84 ? 20.581 10.309 -31.299 1.00 89.62 84 TRP A O 1
ATOM 651 N N . ALA A 1 85 ? 21.066 10.639 -33.444 1.00 91.12 85 ALA A N 1
ATOM 652 C CA . ALA A 1 85 ? 20.093 11.724 -33.598 1.00 91.12 85 ALA A CA 1
ATOM 653 C C . ALA A 1 85 ? 18.643 11.226 -33.762 1.00 91.12 85 ALA A C 1
ATOM 655 O O . ALA A 1 85 ? 17.712 11.979 -33.497 1.00 91.12 85 ALA A O 1
ATOM 656 N N . ASN A 1 86 ? 18.443 9.973 -34.188 1.00 93.00 86 ASN A N 1
ATOM 657 C CA . ASN A 1 86 ? 17.126 9.409 -34.462 1.00 93.00 86 ASN A CA 1
ATOM 658 C C . ASN A 1 86 ? 16.979 8.017 -33.831 1.00 93.00 86 ASN A C 1
ATOM 660 O O . ASN A 1 86 ? 17.379 6.998 -34.408 1.00 93.00 86 ASN A O 1
ATOM 664 N N . ARG A 1 87 ? 16.411 7.989 -32.622 1.00 90.25 87 ARG A N 1
ATOM 665 C CA . ARG A 1 87 ? 16.199 6.775 -31.825 1.00 90.25 87 ARG A CA 1
ATOM 666 C C . ARG A 1 87 ? 14.983 6.912 -30.913 1.00 90.25 87 ARG A C 1
ATOM 668 O O . ARG A 1 87 ? 14.647 8.013 -30.482 1.00 90.25 87 ARG A O 1
ATOM 675 N N . ARG A 1 88 ? 14.363 5.784 -30.569 1.00 89.25 88 ARG A N 1
ATOM 676 C CA . ARG A 1 88 ? 13.325 5.690 -29.533 1.00 89.25 88 ARG A CA 1
ATOM 677 C C . ARG A 1 88 ? 13.905 4.960 -28.336 1.00 89.25 88 ARG A C 1
ATOM 679 O O . ARG A 1 88 ? 14.345 3.822 -28.460 1.00 89.25 88 ARG A O 1
ATOM 686 N N . THR A 1 89 ? 13.928 5.618 -27.187 1.00 89.75 89 THR A N 1
ATOM 687 C CA . THR A 1 89 ? 14.507 5.086 -25.949 1.00 89.75 89 THR A CA 1
ATOM 688 C C . THR A 1 89 ? 13.423 4.662 -24.972 1.00 89.75 89 THR A C 1
ATOM 690 O O . THR A 1 89 ? 12.334 5.234 -24.975 1.00 89.75 89 THR A O 1
ATOM 693 N N . TYR A 1 90 ? 13.740 3.718 -24.096 1.00 87.31 90 TYR A N 1
ATOM 694 C CA . TYR A 1 90 ? 12.906 3.368 -22.953 1.00 87.31 90 TYR A CA 1
ATOM 695 C C . TYR A 1 90 ? 13.714 3.401 -21.657 1.00 87.31 90 TYR A C 1
ATOM 697 O O . TYR A 1 90 ? 14.936 3.264 -21.671 1.00 87.31 90 TYR A O 1
ATOM 705 N N . ILE A 1 91 ? 13.002 3.540 -20.541 1.00 88.75 91 ILE A N 1
ATOM 706 C CA . ILE A 1 91 ? 13.509 3.339 -19.184 1.00 88.75 91 ILE A CA 1
ATOM 707 C C . ILE A 1 91 ? 12.406 2.678 -18.350 1.00 88.75 91 ILE A C 1
ATOM 709 O O . ILE A 1 91 ? 11.244 3.074 -18.445 1.00 88.75 91 ILE A O 1
ATOM 713 N N . GLY A 1 92 ? 12.742 1.663 -17.556 1.00 87.06 92 GLY A N 1
ATOM 714 C CA . GLY A 1 92 ? 11.783 0.981 -16.687 1.00 87.06 92 GLY A CA 1
ATOM 715 C C . GLY A 1 92 ? 12.242 -0.405 -16.231 1.00 87.06 92 GLY A C 1
ATOM 716 O O . GLY A 1 92 ? 13.352 -0.818 -16.544 1.00 87.06 92 GLY A O 1
ATOM 717 N N . PRO A 1 93 ? 11.401 -1.155 -15.507 1.00 88.44 93 PRO A N 1
ATOM 718 C CA . PRO A 1 93 ? 10.076 -0.771 -15.026 1.00 88.44 93 PRO A CA 1
ATOM 719 C C . PRO A 1 93 ? 10.140 0.058 -13.736 1.00 88.44 93 PRO A C 1
ATOM 721 O O . PRO A 1 93 ? 10.956 -0.196 -12.856 1.00 88.44 93 PRO A O 1
ATO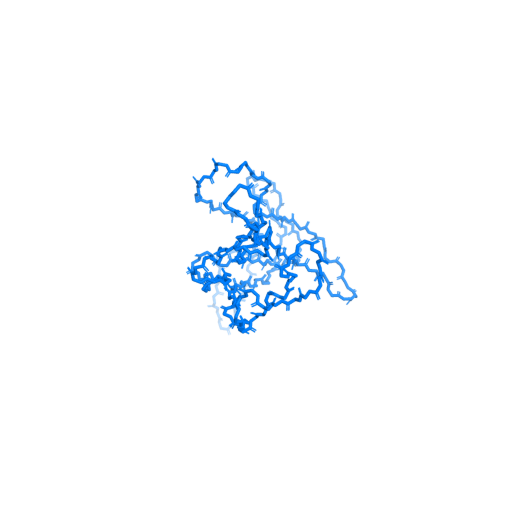M 724 N N . PHE A 1 94 ? 9.220 1.007 -13.592 1.00 88.62 94 PHE A N 1
ATOM 725 C CA . PHE A 1 94 ? 8.945 1.702 -12.335 1.00 88.62 94 PHE A CA 1
ATOM 726 C C . PHE A 1 94 ? 7.430 1.773 -12.118 1.00 88.62 94 PHE A C 1
ATOM 728 O O . PHE A 1 94 ? 6.659 1.768 -13.079 1.00 88.62 94 PHE A O 1
ATOM 735 N N . ALA A 1 95 ? 6.994 1.815 -10.861 1.00 89.31 95 ALA A N 1
ATOM 736 C CA . ALA A 1 95 ? 5.580 1.967 -10.543 1.00 89.31 95 ALA A CA 1
ATOM 737 C C . ALA A 1 95 ? 5.142 3.417 -10.775 1.00 89.31 95 ALA A C 1
ATOM 739 O O . ALA A 1 95 ? 5.796 4.348 -10.307 1.00 89.31 95 ALA A O 1
ATOM 740 N N . SER A 1 96 ? 4.013 3.607 -11.457 1.00 87.06 96 SER A N 1
ATOM 741 C CA . SER A 1 96 ? 3.363 4.917 -11.575 1.00 87.06 96 SER A CA 1
ATOM 742 C C . SER A 1 96 ? 2.557 5.285 -10.326 1.00 87.06 96 SER A C 1
ATOM 744 O O . SER A 1 96 ? 2.428 6.463 -10.006 1.00 87.06 96 SER A O 1
ATOM 746 N N . SER A 1 97 ? 2.008 4.285 -9.631 1.00 89.69 97 SER A N 1
ATOM 747 C CA . SER A 1 97 ? 1.269 4.436 -8.377 1.00 89.69 97 SER A CA 1
ATOM 748 C C . SER A 1 97 ? 1.365 3.167 -7.529 1.00 89.69 97 SER A C 1
ATOM 750 O O . SER A 1 97 ? 1.633 2.076 -8.039 1.00 89.69 97 SER A O 1
ATOM 752 N N . TYR A 1 98 ? 1.129 3.325 -6.228 1.00 88.19 98 TYR A N 1
ATOM 753 C CA . TYR A 1 98 ? 0.877 2.233 -5.297 1.00 88.19 98 TYR A CA 1
ATOM 754 C C . TYR A 1 98 ? -0.441 2.514 -4.597 1.00 88.19 98 TYR A C 1
ATOM 756 O O . TYR A 1 98 ? -0.615 3.583 -4.016 1.00 88.19 98 TYR A O 1
ATOM 764 N N . ASP A 1 99 ? -1.347 1.546 -4.633 1.00 89.50 99 ASP A N 1
ATOM 765 C CA . ASP A 1 99 ? -2.701 1.721 -4.132 1.00 89.50 99 ASP A CA 1
ATOM 766 C C . ASP A 1 99 ? -3.035 0.630 -3.109 1.00 89.50 99 ASP A C 1
ATOM 768 O O . ASP A 1 99 ? -2.869 -0.564 -3.372 1.00 89.50 99 ASP A O 1
ATOM 772 N N . LEU A 1 100 ? -3.538 1.037 -1.942 1.00 86.94 100 LEU A N 1
ATOM 773 C CA . LEU A 1 100 ? -4.010 0.142 -0.887 1.00 86.94 100 LEU A CA 1
ATOM 774 C C . LEU A 1 100 ? -5.488 0.415 -0.609 1.00 86.94 100 LEU A C 1
ATOM 776 O O . LEU A 1 100 ? -5.877 1.546 -0.332 1.00 86.94 100 LEU A O 1
ATOM 780 N N . TRP A 1 101 ? -6.310 -0.635 -0.640 1.00 87.50 101 TRP A N 1
ATOM 781 C CA . TRP A 1 101 ? -7.756 -0.519 -0.465 1.00 87.50 101 TRP A CA 1
ATOM 782 C C . TRP A 1 101 ? -8.270 -1.474 0.604 1.00 87.50 101 TRP A C 1
ATOM 784 O O . TRP A 1 101 ? -7.896 -2.645 0.641 1.00 87.50 101 TRP A O 1
ATOM 794 N N . VAL A 1 102 ? -9.217 -0.991 1.405 1.00 85.94 102 VAL A N 1
ATOM 795 C CA . VAL A 1 102 ? -10.064 -1.822 2.264 1.00 85.94 102 VAL A CA 1
ATOM 796 C C . VAL A 1 102 ? -11.476 -1.763 1.700 1.00 85.94 102 VAL A C 1
ATOM 798 O O . VAL A 1 102 ? -12.054 -0.684 1.577 1.00 85.94 102 VAL A O 1
ATOM 801 N N . LYS A 1 103 ? -12.026 -2.920 1.326 1.00 86.50 103 LYS A N 1
ATOM 802 C CA . LYS A 1 103 ? -13.371 -3.032 0.753 1.00 86.50 103 LYS A CA 1
ATOM 803 C C . LYS A 1 103 ? -14.239 -3.912 1.651 1.00 86.50 103 LYS A C 1
ATOM 805 O O . LYS A 1 103 ? -13.765 -4.966 2.077 1.00 86.50 103 LYS A O 1
ATOM 810 N N . PRO A 1 104 ? -15.487 -3.515 1.946 1.00 84.00 104 PRO A N 1
ATOM 811 C CA . PRO A 1 104 ? -16.412 -4.401 2.630 1.00 84.00 104 PRO A CA 1
ATOM 812 C C . PRO A 1 104 ? -16.738 -5.616 1.763 1.00 84.00 104 PRO A C 1
ATOM 814 O O . PRO A 1 104 ? -16.847 -5.514 0.541 1.00 84.00 104 PRO A O 1
ATOM 817 N N . VAL A 1 105 ? -16.902 -6.762 2.416 1.00 80.81 105 VAL A N 1
ATOM 818 C CA . VAL A 1 105 ? -17.434 -7.979 1.797 1.00 80.81 105 VAL A CA 1
ATOM 819 C C . VAL A 1 105 ? -18.964 -7.978 1.886 1.00 80.81 105 VAL A C 1
ATOM 821 O O . VAL A 1 105 ? -19.542 -7.297 2.732 1.00 80.81 105 VAL A O 1
ATOM 824 N N . SER A 1 106 ? -19.629 -8.698 0.981 1.00 78.94 106 SER A N 1
ATOM 825 C CA . SER A 1 106 ? -21.091 -8.681 0.822 1.00 78.94 106 SER A CA 1
ATOM 826 C C . SER A 1 106 ? -21.856 -8.895 2.136 1.00 78.94 106 SER A C 1
ATOM 828 O O . SER A 1 106 ? -21.514 -9.786 2.910 1.00 78.94 106 SER A O 1
ATOM 830 N N . GLY A 1 107 ? -22.938 -8.135 2.339 1.00 78.19 107 GLY A N 1
ATOM 831 C CA . GLY A 1 107 ? -23.907 -8.344 3.426 1.00 78.19 107 GLY A CA 1
ATOM 832 C C . GLY A 1 107 ? -23.874 -7.304 4.550 1.00 78.19 107 GLY A C 1
ATOM 833 O O . GLY A 1 107 ? -24.873 -7.146 5.245 1.00 78.19 107 GLY A O 1
ATOM 834 N N . TYR A 1 108 ? -22.785 -6.545 4.706 1.00 80.62 108 TYR A N 1
ATOM 835 C CA . TYR A 1 108 ? -22.722 -5.430 5.656 1.00 80.62 108 TYR A CA 1
ATOM 836 C C . TYR A 1 108 ? -21.702 -4.376 5.218 1.00 80.62 108 TYR A C 1
ATOM 838 O O . TYR A 1 108 ? -20.535 -4.684 4.983 1.00 80.62 108 TYR A O 1
ATOM 846 N N . THR A 1 109 ? -22.130 -3.114 5.165 1.00 86.06 109 THR A N 1
ATOM 847 C CA . THR A 1 109 ? -21.263 -1.982 4.820 1.00 86.06 109 THR A CA 1
ATOM 848 C C . THR A 1 109 ? -20.936 -1.190 6.090 1.00 86.06 109 THR A C 1
ATOM 850 O O . THR A 1 109 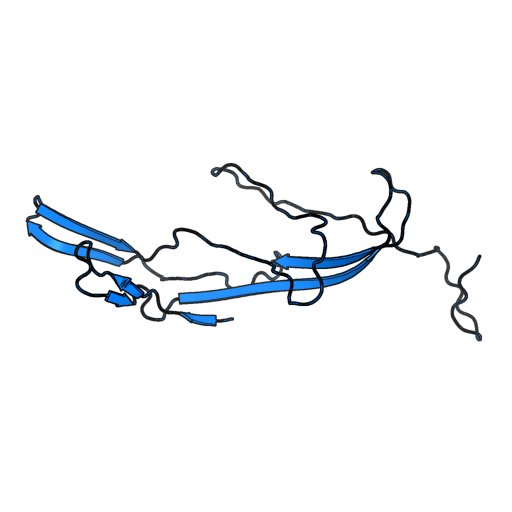? -21.786 -0.431 6.564 1.00 86.06 109 THR A O 1
ATOM 853 N N . PRO A 1 110 ? -19.731 -1.339 6.673 1.00 86.81 110 PRO A N 1
ATOM 854 C CA . PRO A 1 110 ? -19.309 -0.536 7.808 1.00 86.81 110 PRO A CA 1
ATOM 855 C C . PRO A 1 110 ? -19.153 0.929 7.388 1.00 86.81 110 PRO A C 1
ATOM 857 O O . PRO A 1 110 ? -18.732 1.239 6.273 1.00 86.81 110 PRO A O 1
ATOM 860 N N . LYS A 1 111 ? -19.450 1.848 8.309 1.00 88.94 111 LYS A N 1
ATOM 861 C CA . LYS A 1 111 ? -19.152 3.271 8.120 1.00 88.94 111 LYS A CA 1
ATOM 862 C C . LYS A 1 111 ? -17.668 3.515 8.397 1.00 88.94 111 LYS A C 1
ATOM 864 O O . LYS A 1 111 ? -17.161 3.093 9.437 1.00 88.94 111 LYS A O 1
ATOM 869 N N . LYS A 1 112 ? -16.978 4.210 7.488 1.00 88.56 112 LYS A N 1
ATOM 870 C CA . LYS A 1 112 ? -15.585 4.628 7.698 1.00 88.56 112 LYS A CA 1
ATOM 871 C C . LYS A 1 112 ? -15.541 5.650 8.836 1.00 88.56 112 LYS A C 1
ATOM 873 O O . LYS A 1 112 ? -16.103 6.731 8.702 1.00 88.56 112 LYS A O 1
ATOM 878 N N . ALA A 1 113 ? -14.898 5.293 9.946 1.00 87.50 113 ALA A N 1
ATOM 879 C CA . ALA A 1 113 ? -14.771 6.181 11.100 1.00 87.50 113 ALA A CA 1
ATOM 880 C C . ALA A 1 113 ? -13.680 7.245 10.892 1.00 87.50 113 ALA A C 1
ATOM 882 O O . ALA A 1 113 ? -13.894 8.415 11.194 1.00 87.50 113 ALA A O 1
ATOM 883 N N . ARG A 1 114 ? -12.509 6.832 10.391 1.00 87.31 114 ARG A N 1
ATOM 884 C CA . ARG A 1 114 ? -11.360 7.692 10.077 1.00 87.31 114 ARG A CA 1
ATOM 885 C C . ARG A 1 114 ? -10.374 6.935 9.180 1.00 87.31 114 ARG A C 1
ATOM 887 O O . ARG A 1 114 ? -10.284 5.713 9.278 1.00 87.31 114 ARG A O 1
ATOM 894 N N . ASP A 1 115 ? -9.628 7.662 8.362 1.00 89.00 115 ASP A N 1
ATOM 895 C CA . ASP A 1 115 ? -8.497 7.190 7.562 1.00 89.00 115 ASP A CA 1
ATOM 896 C C . ASP A 1 115 ? -7.345 8.195 7.592 1.00 89.00 115 ASP A C 1
ATOM 898 O O . ASP A 1 115 ? -7.559 9.400 7.740 1.00 89.00 115 ASP A O 1
ATOM 902 N N . LEU A 1 116 ? -6.122 7.671 7.536 1.00 85.88 116 LEU A N 1
ATOM 903 C CA . LEU A 1 116 ? -4.868 8.411 7.672 1.00 85.88 116 LEU A CA 1
ATOM 904 C C . LEU A 1 116 ? -3.779 7.707 6.836 1.00 85.88 116 LEU A C 1
ATOM 906 O O . LEU A 1 116 ? -3.838 6.476 6.727 1.00 85.88 116 LEU A O 1
ATOM 910 N N . PRO A 1 117 ? -2.777 8.435 6.310 1.00 85.44 117 PRO A N 1
ATOM 911 C CA . PRO A 1 117 ? -2.665 9.898 6.314 1.00 85.44 117 PRO A CA 1
ATOM 912 C C . PRO A 1 117 ? -3.679 10.558 5.361 1.00 85.44 117 PRO A C 1
ATOM 914 O O . PRO A 1 117 ? -4.339 9.885 4.569 1.00 85.44 117 PRO A O 1
ATOM 917 N N . GLN A 1 118 ? -3.848 11.874 5.483 1.00 83.25 118 GLN A N 1
ATOM 918 C CA . GLN A 1 118 ? -4.606 12.674 4.512 1.00 83.25 118 GLN A CA 1
ATOM 919 C C . GLN A 1 118 ? -3.679 13.104 3.363 1.00 83.25 118 GLN A C 1
ATOM 921 O O . GLN A 1 118 ? -2.491 12.798 3.374 1.00 83.25 118 GLN A O 1
ATOM 926 N N . ASN A 1 119 ? -4.208 13.791 2.347 1.00 80.00 119 ASN A N 1
ATOM 927 C CA . ASN A 1 119 ? -3.373 14.274 1.247 1.00 80.00 119 ASN A CA 1
ATOM 928 C C . ASN A 1 119 ? -2.276 15.218 1.757 1.00 80.00 119 ASN A C 1
ATOM 930 O O . ASN A 1 119 ? -2.567 16.252 2.357 1.00 80.00 119 ASN A O 1
ATOM 934 N N . GLU A 1 120 ? -1.030 14.886 1.437 1.00 76.12 120 GLU A N 1
ATOM 935 C CA . GLU A 1 120 ? 0.151 15.674 1.775 1.00 76.12 120 GLU A CA 1
ATOM 936 C C . GLU A 1 120 ? 0.858 16.190 0.520 1.00 76.12 120 GLU A C 1
ATOM 938 O O . GLU A 1 120 ? 0.692 15.673 -0.589 1.00 76.12 120 GLU A O 1
ATOM 943 N N . ASN A 1 121 ? 1.659 17.242 0.691 1.00 77.06 121 ASN A N 1
ATOM 944 C CA . ASN A 1 121 ? 2.455 17.790 -0.398 1.00 77.06 121 ASN A CA 1
ATOM 945 C C . ASN A 1 121 ? 3.686 16.906 -0.674 1.00 77.06 121 ASN A C 1
ATOM 947 O O . ASN A 1 121 ? 4.279 16.343 0.239 1.00 77.06 121 ASN A O 1
ATOM 951 N N . LYS A 1 122 ? 4.106 16.815 -1.940 1.00 66.06 122 LYS A N 1
ATOM 952 C CA . LYS A 1 122 ? 5.072 15.808 -2.426 1.00 66.06 122 LYS A CA 1
ATOM 953 C C . LYS A 1 122 ? 6.499 15.941 -1.869 1.00 66.06 122 LYS A C 1
ATOM 955 O O . LYS A 1 122 ? 7.267 14.993 -1.971 1.00 66.06 122 LYS A O 1
ATOM 960 N N . ASN A 1 123 ? 6.852 17.089 -1.291 1.00 70.25 123 ASN A N 1
ATOM 961 C CA . ASN A 1 123 ? 8.186 17.378 -0.749 1.00 70.25 123 ASN A CA 1
ATOM 962 C C . ASN A 1 123 ? 8.155 17.438 0.782 1.00 70.25 123 ASN A C 1
ATOM 964 O O . ASN A 1 123 ? 8.516 18.456 1.375 1.00 70.25 123 ASN A O 1
ATOM 968 N N . TYR A 1 124 ? 7.661 16.379 1.418 1.00 65.12 124 TYR A N 1
ATOM 969 C CA . TYR A 1 124 ? 7.439 16.354 2.858 1.00 65.12 124 TYR A CA 1
ATOM 970 C C . TYR A 1 124 ? 8.032 15.082 3.467 1.00 65.12 124 TYR A C 1
ATOM 972 O O . TYR A 1 124 ? 7.726 13.974 3.035 1.00 65.12 124 TYR A O 1
ATOM 980 N N . GLN A 1 125 ? 8.927 15.241 4.445 1.00 66.12 125 GLN A N 1
ATOM 981 C CA . GLN A 1 125 ? 9.530 14.133 5.184 1.00 66.12 125 GLN A CA 1
ATOM 982 C C . GLN A 1 125 ? 9.343 14.385 6.678 1.00 66.12 125 GLN A C 1
ATOM 984 O O . GLN A 1 125 ? 9.919 15.314 7.239 1.00 66.12 125 GLN A O 1
ATOM 989 N N . HIS A 1 126 ? 8.544 13.543 7.319 1.00 74.62 126 HIS A N 1
ATOM 990 C CA . HIS A 1 126 ? 8.278 13.590 8.751 1.00 74.62 126 HIS A CA 1
ATOM 991 C C . HIS A 1 126 ? 7.862 12.202 9.247 1.00 74.62 126 HIS A C 1
ATOM 993 O O . HIS A 1 126 ? 7.592 11.300 8.451 1.00 74.62 126 HIS A O 1
ATOM 999 N N . ARG A 1 127 ? 7.870 12.016 10.567 1.00 69.94 127 ARG A N 1
ATOM 1000 C CA . ARG A 1 127 ? 7.381 10.801 11.220 1.00 69.94 127 ARG A CA 1
ATOM 1001 C C . ARG A 1 127 ? 6.161 11.165 12.049 1.00 69.94 127 ARG A C 1
ATOM 1003 O O . ARG A 1 127 ? 6.304 11.826 13.074 1.00 69.94 127 ARG A O 1
ATOM 1010 N N . ASP A 1 128 ? 5.005 10.666 11.640 1.00 70.19 128 ASP A N 1
ATOM 1011 C CA . ASP A 1 128 ? 3.757 10.900 12.356 1.00 70.19 128 ASP A CA 1
ATOM 1012 C C . ASP A 1 128 ? 3.389 9.784 13.313 1.00 70.19 128 ASP A C 1
ATOM 1014 O O . ASP A 1 128 ? 3.652 8.603 13.081 1.00 70.19 128 ASP A O 1
ATOM 1018 N N . THR A 1 129 ? 2.687 10.174 14.374 1.00 74.81 129 THR A N 1
ATOM 1019 C CA . THR A 1 129 ? 1.987 9.250 15.262 1.00 74.81 129 THR A CA 1
ATOM 1020 C C . THR A 1 129 ? 0.508 9.597 15.268 1.00 74.81 129 THR A C 1
ATOM 1022 O O . THR A 1 129 ? 0.110 10.689 15.664 1.00 74.81 129 THR A O 1
ATOM 1025 N N . TYR A 1 130 ? -0.314 8.637 14.853 1.00 75.44 130 TYR A N 1
ATOM 1026 C CA . TYR A 1 130 ? -1.750 8.821 14.705 1.00 75.44 130 TYR A CA 1
ATOM 1027 C C . TYR A 1 130 ? -2.542 8.016 15.742 1.00 75.44 130 TYR A C 1
ATOM 1029 O O . TYR A 1 130 ? -2.449 6.785 15.813 1.00 75.44 130 TYR A O 1
ATOM 1037 N N . GLY A 1 131 ? -3.363 8.724 16.521 1.00 75.94 131 GLY A N 1
ATOM 1038 C CA . GLY A 1 131 ? -4.229 8.162 17.558 1.00 75.94 131 GLY A CA 1
ATOM 1039 C C . GLY A 1 131 ? -5.716 8.133 17.184 1.00 75.94 131 GLY A C 1
ATOM 1040 O O . GLY A 1 131 ? -6.192 8.898 16.341 1.00 75.94 131 GLY A O 1
ATOM 1041 N N . TYR A 1 132 ? -6.463 7.248 17.849 1.00 74.56 132 TYR A N 1
ATOM 1042 C CA . TYR A 1 132 ? -7.927 7.227 17.853 1.00 74.56 132 TYR A CA 1
ATOM 1043 C C . TYR A 1 132 ? -8.425 6.858 19.256 1.00 74.56 132 TYR A C 1
ATOM 1045 O O . TYR A 1 132 ? -7.972 5.862 19.820 1.00 74.56 132 TYR A O 1
ATOM 1053 N N . SER A 1 133 ? -9.343 7.654 19.808 1.00 79.31 133 SER A N 1
ATOM 1054 C CA . SER A 1 133 ? -9.847 7.483 21.175 1.00 79.31 133 SER A CA 1
ATOM 1055 C C . SER A 1 133 ? -10.958 6.434 21.233 1.00 79.31 133 SER A C 1
ATOM 1057 O O . SER A 1 133 ? -11.934 6.505 20.488 1.00 79.31 133 SER A O 1
ATOM 1059 N N . ILE A 1 134 ? -10.813 5.463 22.136 1.00 75.06 134 ILE A N 1
ATOM 1060 C CA . ILE A 1 134 ? -11.763 4.365 22.361 1.00 75.06 134 ILE A CA 1
ATOM 1061 C C . ILE A 1 134 ? -12.206 4.426 23.816 1.00 75.06 134 ILE A C 1
ATOM 1063 O O . ILE A 1 134 ? -11.366 4.443 24.715 1.00 75.06 134 ILE A O 1
ATOM 1067 N N . GLY A 1 135 ? -13.516 4.452 24.052 1.00 73.94 135 GLY A N 1
ATOM 1068 C CA . GLY A 1 135 ? -14.044 4.386 25.407 1.00 73.94 135 GLY A CA 1
ATOM 1069 C C . GLY A 1 135 ? -13.954 2.959 25.932 1.00 73.94 135 GLY A C 1
ATOM 1070 O O . GLY A 1 135 ? -14.419 2.024 25.277 1.00 73.94 135 GLY A O 1
ATOM 1071 N N . ILE A 1 136 ? -13.360 2.790 27.110 1.00 74.69 136 ILE A N 1
ATOM 1072 C CA . ILE A 1 136 ? -13.272 1.505 27.806 1.00 74.69 136 ILE A CA 1
ATOM 1073 C C . ILE A 1 136 ? -14.179 1.524 29.032 1.00 74.69 136 ILE A C 1
ATOM 1075 O O . ILE A 1 136 ? -14.225 2.510 29.765 1.00 74.69 136 ILE A O 1
ATOM 1079 N N . ASN A 1 137 ? -14.891 0.426 29.280 1.00 64.25 137 ASN A N 1
ATOM 1080 C CA . ASN A 1 137 ? -15.630 0.257 30.525 1.00 64.25 137 ASN A CA 1
ATOM 1081 C C . ASN A 1 137 ? -14.687 -0.347 31.574 1.00 64.25 137 ASN A C 1
ATOM 1083 O O . ASN A 1 137 ? -14.688 -1.554 31.806 1.00 64.25 137 ASN A O 1
ATOM 1087 N N . GLY A 1 138 ? -13.798 0.483 32.117 1.00 55.19 138 GLY A N 1
ATOM 1088 C CA . GLY A 1 138 ? -12.874 0.103 33.180 1.00 55.19 138 GLY A CA 1
ATOM 1089 C C . GLY A 1 138 ? -13.086 1.001 34.388 1.00 55.19 138 GLY A C 1
ATOM 1090 O O . GLY A 1 138 ? -12.629 2.140 34.385 1.00 55.19 138 GLY A O 1
ATOM 1091 N N . LYS A 1 139 ? -13.762 0.505 35.428 1.00 55.31 139 LYS A N 1
ATOM 1092 C CA . LYS A 1 139 ? -13.673 1.123 36.756 1.00 55.31 139 LYS A CA 1
ATOM 1093 C C . LYS A 1 139 ? -12.359 0.666 37.393 1.00 55.31 139 LYS A C 1
ATOM 1095 O O . LYS A 1 139 ? -12.085 -0.532 37.451 1.00 55.31 139 LYS A O 1
ATOM 1100 N N . VAL A 1 140 ? -11.528 1.615 37.826 1.00 48.88 140 VAL A N 1
ATOM 1101 C CA . VAL A 1 140 ? -10.339 1.345 38.649 1.00 48.88 140 VAL A CA 1
ATOM 1102 C C . VAL A 1 140 ? -10.810 0.613 39.910 1.00 48.88 140 VAL A C 1
ATOM 1104 O O . VAL A 1 140 ? -11.564 1.185 40.689 1.00 48.88 140 VAL A O 1
ATOM 1107 N N . GLY A 1 141 ? -10.405 -0.648 40.085 1.00 50.72 141 GLY A N 1
ATOM 1108 C CA . GLY A 1 141 ? -10.762 -1.463 41.252 1.00 50.72 141 GLY A CA 1
ATOM 1109 C C . GLY A 1 141 ? -11.669 -2.648 40.920 1.00 50.72 141 GLY A C 1
ATOM 1110 O O . GLY A 1 141 ? -12.859 -2.635 41.214 1.00 50.72 141 GLY A O 1
ATOM 1111 N N . ALA A 1 142 ? -11.095 -3.699 40.333 1.00 47.03 142 ALA A N 1
ATOM 1112 C CA . ALA A 1 142 ? -11.703 -5.023 40.387 1.00 47.03 142 ALA A CA 1
ATOM 1113 C C . ALA A 1 142 ? -11.265 -5.684 41.701 1.00 47.03 142 ALA A C 1
ATOM 1115 O O . ALA A 1 142 ? -10.111 -6.094 41.829 1.00 47.03 142 ALA A O 1
ATOM 1116 N N . GLU A 1 143 ? -12.162 -5.783 42.681 1.00 52.81 143 GLU A N 1
ATOM 1117 C CA . GLU A 1 143 ? -11.954 -6.715 43.787 1.00 52.81 143 GLU A CA 1
ATOM 1118 C C . GLU A 1 143 ? -12.199 -8.138 43.278 1.00 52.81 143 GLU A C 1
ATOM 1120 O O . GLU A 1 143 ? -13.276 -8.473 42.774 1.00 52.81 143 GLU A O 1
ATOM 1125 N N . VAL A 1 144 ? -11.177 -8.983 43.398 1.00 48.28 144 VAL A N 1
ATOM 1126 C CA . VAL A 1 144 ? -11.281 -10.415 43.121 1.00 48.28 144 VAL A CA 1
ATOM 1127 C C . VAL A 1 144 ? -11.558 -11.112 44.448 1.00 48.28 144 VAL A C 1
ATOM 1129 O O . VAL A 1 144 ? -10.684 -11.170 45.311 1.00 48.28 144 VAL A O 1
ATOM 1132 N N . ASN A 1 145 ? -12.770 -11.638 44.626 1.00 57.94 145 ASN A N 1
ATOM 1133 C CA . ASN A 1 145 ? -13.096 -12.521 45.746 1.00 57.94 145 ASN A CA 1
ATOM 1134 C C . ASN A 1 145 ? -13.486 -13.919 45.243 1.00 57.94 145 ASN A C 1
ATOM 1136 O O . ASN A 1 145 ? -13.519 -14.184 44.040 1.00 57.94 145 ASN A O 1
ATOM 1140 N N . LYS A 1 146 ? -13.769 -14.830 46.180 1.00 58.81 146 LYS A N 1
ATOM 1141 C CA . LYS A 1 146 ? -14.123 -16.236 45.912 1.00 58.81 146 LYS A CA 1
ATOM 1142 C C . LYS A 1 146 ? -15.346 -16.433 44.996 1.00 58.81 146 LYS A C 1
ATOM 1144 O O . LYS A 1 146 ? -15.547 -17.540 44.513 1.00 58.81 146 LYS A O 1
ATOM 1149 N N . ASP A 1 147 ? -16.146 -15.389 44.765 1.00 69.88 147 ASP A N 1
ATOM 1150 C CA . ASP A 1 147 ? -17.324 -15.430 43.891 1.00 69.88 147 ASP A CA 1
ATOM 1151 C C . ASP A 1 147 ? -17.025 -14.893 42.469 1.00 69.88 147 ASP A C 1
ATOM 1153 O O . ASP A 1 147 ? -17.938 -14.761 41.655 1.00 69.88 147 ASP A O 1
ATOM 1157 N 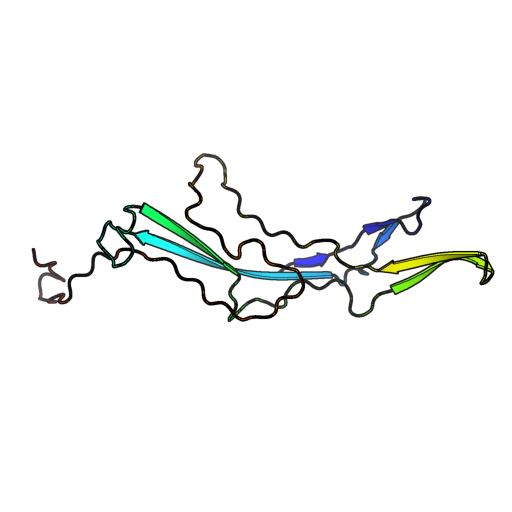N . GLY A 1 148 ? -15.761 -14.574 42.161 1.00 57.22 148 GLY A N 1
ATOM 1158 C CA . GLY A 1 148 ? -15.319 -13.989 40.892 1.00 57.22 148 GLY A CA 1
ATOM 1159 C C . GLY A 1 148 ? -15.183 -12.458 40.933 1.00 57.22 148 GLY A C 1
ATOM 1160 O O . GLY A 1 148 ? -15.533 -11.824 41.931 1.00 57.22 148 GLY A O 1
ATOM 1161 N N . PRO A 1 149 ? -14.645 -11.831 39.867 1.00 59.09 149 PRO A N 1
ATOM 1162 C CA . PRO A 1 149 ? -14.516 -10.378 39.792 1.00 59.09 149 PRO A CA 1
ATOM 1163 C C . PRO A 1 149 ? -15.902 -9.722 39.796 1.00 59.09 149 PRO A C 1
ATOM 1165 O O . PRO A 1 149 ? -16.688 -9.919 38.866 1.00 59.09 149 PRO A O 1
ATOM 1168 N N . LYS A 1 150 ? -16.214 -8.941 40.836 1.00 61.28 150 LYS A N 1
ATOM 1169 C CA . LYS A 1 150 ? -17.467 -8.173 40.913 1.00 61.28 150 LYS A CA 1
ATOM 1170 C C . LYS A 1 150 ? -17.220 -6.755 40.402 1.00 61.28 150 LYS A C 1
ATOM 1172 O O . LYS A 1 150 ? -16.289 -6.086 40.838 1.00 61.28 150 LYS A O 1
ATOM 1177 N N . VAL A 1 151 ? -18.058 -6.292 39.474 1.00 57.72 151 VAL A N 1
ATOM 1178 C CA . VAL A 1 151 ? -18.023 -4.906 38.986 1.00 57.72 151 VAL A CA 1
ATOM 1179 C C . VAL A 1 151 ? -18.862 -4.056 39.940 1.00 57.72 151 VAL A C 1
ATOM 1181 O O . VAL A 1 151 ? -20.078 -4.227 40.003 1.00 57.72 151 VAL A O 1
ATOM 1184 N N . GLY A 1 152 ? -18.215 -3.190 40.725 1.00 49.84 152 GLY A N 1
ATOM 1185 C CA . GLY A 1 152 ? -18.894 -2.294 41.666 1.00 49.84 152 GLY A CA 1
ATOM 1186 C C . GLY A 1 152 ? -19.769 -1.264 40.944 1.00 49.84 152 GLY A C 1
ATOM 1187 O O . GLY A 1 152 ? -19.319 -0.647 39.972 1.00 49.84 152 GLY A O 1
ATOM 1188 N N . GLY A 1 153 ? -21.015 -1.114 41.407 1.00 37.06 153 GLY A N 1
ATOM 1189 C CA . GLY A 1 153 ? -22.017 -0.145 40.932 1.00 37.06 153 GLY A CA 1
ATOM 1190 C C . GLY A 1 153 ? -21.587 1.303 41.082 1.00 37.06 153 GLY A C 1
ATOM 1191 O O . GLY A 1 153 ? -20.761 1.590 41.969 1.00 37.06 153 GLY A O 1
#

Secondary structure (DSSP, 8-state):
-EEEE--EEESSTT---EEETTTT-EEEE--EEEEEEEEPP-EETTEE---EEEEEEEE-SSS--SEEE--SS-EEEEEEES-SSSEEEEEE---S-------PPTT--------SS----SS----------------S--EEETTEEE---

pLDDT: mean 82.48, std 11.96, range [37.06, 94.06]

Radius of gyration: 25.7 Å; chains: 1; bounding box: 46×34×83 Å